Protein AF-A0A934CUR5-F1 (afdb_monomer)

Solvent-accessible surface area (backbone atoms only — not comparable to full-atom values): 4212 Å² total; per-residue (Å²): 86,42,47,59,56,54,12,59,76,71,71,46,54,46,67,56,49,52,50,52,46,65,74,41,44,94,78,48,60,71,81,44,52,44,73,42,50,74,68,54,47,53,54,47,39,57,70,76,32,85,76,66,64,94,79,71,74,74,90,63,73,57,42,37,32,59,84,84,126

Mean predicted aligned error: 9.03 Å

pLDDT: mean 70.24, std 12.79, range [43.16, 87.44]

Foldseek 3Di:
DWLVVVCVVVVHDSVVSVVVCVVCVVVDDPLFKDFDDQVRVVVVCVVVPVPPPPPPDPPDGIIDGDPPD

Radius of gyration: 12.59 Å; Cα contacts (8 Å, |Δi|>4): 57; chains: 1; bounding box: 36×19×23 Å

Structure (mmCIF, N/CA/C/O backbone):
data_AF-A0A934CUR5-F1
#
_entry.id   AF-A0A934CUR5-F1
#
loop_
_atom_site.group_PDB
_atom_site.id
_atom_site.type_symbol
_atom_site.label_atom_id
_atom_site.label_alt_id
_atom_site.label_comp_id
_atom_site.label_asym_id
_atom_site.label_entity_id
_atom_site.label_seq_id
_atom_site.pdbx_PDB_ins_code
_atom_site.Cartn_x
_atom_site.Cartn_y
_atom_site.Cartn_z
_atom_site.occupancy
_atom_site.B_iso_or_equiv
_atom_site.auth_seq_id
_atom_site.auth_comp_id
_atom_site.auth_asym_id
_atom_site.auth_atom_id
_atom_site.pdbx_PDB_model_num
ATOM 1 N N . MET A 1 1 ? 2.737 -8.951 2.795 1.00 70.50 1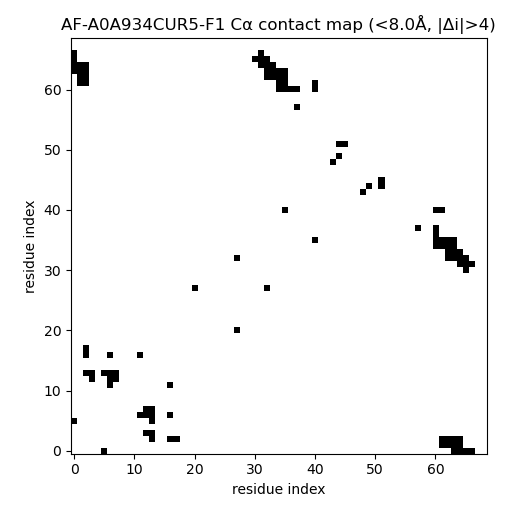 MET A N 1
ATOM 2 C CA . MET A 1 1 ? 2.964 -8.793 1.341 1.00 70.50 1 MET A CA 1
ATOM 3 C C . MET A 1 1 ? 3.166 -7.321 0.998 1.00 70.50 1 MET A C 1
ATOM 5 O O . MET A 1 1 ? 2.707 -6.472 1.753 1.00 70.50 1 MET A O 1
ATOM 9 N N . LEU A 1 2 ? 3.870 -6.998 -0.091 1.00 76.62 2 LEU A N 1
ATOM 10 C CA . LEU A 1 2 ? 3.975 -5.619 -0.605 1.00 76.62 2 LEU A CA 1
ATOM 11 C C . LEU A 1 2 ? 2.863 -5.338 -1.624 1.00 76.62 2 LEU A C 1
ATOM 13 O O . LEU A 1 2 ? 2.304 -6.272 -2.196 1.00 76.62 2 LEU A O 1
ATOM 17 N N . ASP A 1 3 ? 2.586 -4.061 -1.904 1.00 76.25 3 ASP A N 1
ATOM 18 C CA . ASP A 1 3 ? 1.672 -3.652 -2.979 1.00 76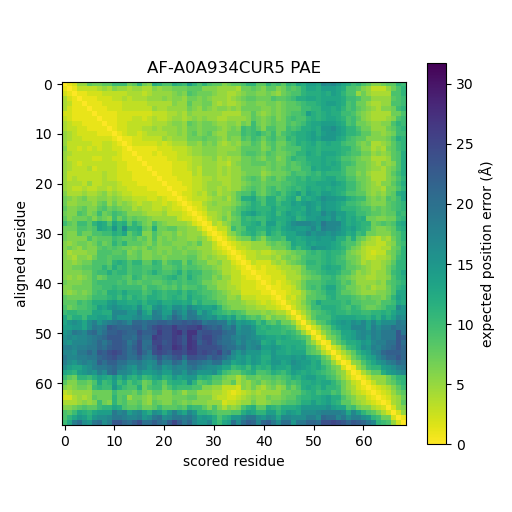.25 3 ASP A CA 1
ATOM 19 C C . ASP A 1 3 ? 2.028 -4.286 -4.325 1.00 76.25 3 ASP A C 1
ATOM 21 O O . ASP A 1 3 ? 1.137 -4.591 -5.110 1.00 76.25 3 ASP A O 1
ATOM 25 N N . ASN A 1 4 ? 3.317 -4.500 -4.593 1.00 74.25 4 ASN A N 1
ATOM 26 C CA . ASN A 1 4 ? 3.782 -5.100 -5.839 1.00 74.25 4 ASN A CA 1
ATOM 27 C C . ASN A 1 4 ? 3.440 -6.595 -5.943 1.00 74.25 4 ASN A C 1
ATOM 29 O O . ASN A 1 4 ? 2.998 -7.037 -6.995 1.00 74.25 4 ASN A O 1
ATOM 33 N N . ASP A 1 5 ? 3.555 -7.325 -4.835 1.00 79.00 5 ASP A N 1
ATOM 34 C CA . ASP A 1 5 ? 3.246 -8.756 -4.742 1.00 79.00 5 ASP A CA 1
ATOM 35 C C . ASP A 1 5 ? 1.741 -8.999 -4.936 1.00 79.00 5 ASP A C 1
ATOM 37 O O . ASP A 1 5 ? 1.318 -9.809 -5.755 1.00 79.00 5 ASP A O 1
ATOM 41 N N . LEU A 1 6 ? 0.918 -8.175 -4.276 1.00 78.44 6 LEU A N 1
ATOM 42 C CA . LEU A 1 6 ? -0.531 -8.182 -4.464 1.00 78.44 6 LEU A CA 1
ATOM 43 C C . LEU A 1 6 ? -0.899 -7.782 -5.902 1.00 78.44 6 LEU A C 1
ATOM 45 O O . LEU A 1 6 ? -1.769 -8.381 -6.521 1.00 78.44 6 LEU A O 1
ATOM 49 N N . ALA A 1 7 ? -0.233 -6.776 -6.462 1.00 83.56 7 ALA A N 1
ATOM 50 C CA . ALA A 1 7 ? -0.469 -6.353 -7.835 1.00 83.56 7 ALA A CA 1
ATOM 51 C C . ALA A 1 7 ? -0.155 -7.475 -8.840 1.00 83.56 7 ALA A C 1
ATOM 53 O O . ALA A 1 7 ? -0.964 -7.728 -9.729 1.00 83.56 7 ALA A O 1
ATOM 54 N N . GLU A 1 8 ? 0.950 -8.198 -8.655 1.00 83.56 8 GLU A N 1
ATOM 55 C CA . GLU A 1 8 ? 1.322 -9.351 -9.479 1.00 83.56 8 GLU A CA 1
ATOM 56 C C . GLU A 1 8 ? 0.333 -10.515 -9.320 1.00 83.56 8 GLU A C 1
ATOM 58 O O . GLU A 1 8 ? -0.150 -11.044 -10.321 1.00 83.56 8 GLU A O 1
ATOM 63 N N . LEU A 1 9 ? -0.063 -10.841 -8.083 1.00 82.31 9 LEU A N 1
ATOM 64 C CA . LEU A 1 9 ? -1.039 -11.893 -7.778 1.00 82.31 9 LEU A CA 1
ATOM 65 C C . LEU A 1 9 ? -2.401 -11.639 -8.443 1.00 82.31 9 LEU A C 1
ATOM 67 O O . LEU A 1 9 ? -3.029 -12.557 -8.966 1.00 82.31 9 LEU A O 1
ATOM 71 N N . TYR A 1 10 ? -2.857 -10.385 -8.430 1.00 82.81 10 TYR A N 1
ATOM 72 C CA . TYR A 1 10 ? -4.109 -9.972 -9.067 1.00 82.81 10 TYR A CA 1
ATOM 73 C C . TYR A 1 10 ? -3.941 -9.610 -10.554 1.00 82.81 10 TYR A C 1
ATOM 75 O O . TYR A 1 10 ? -4.932 -9.294 -11.214 1.00 82.81 10 TYR A O 1
ATOM 83 N N . GLY A 1 11 ? -2.718 -9.637 -11.095 1.00 85.88 11 GLY A N 1
ATOM 84 C CA . GLY A 1 11 ? -2.422 -9.256 -12.479 1.00 85.88 11 GLY A CA 1
ATOM 85 C C . GLY A 1 11 ? -2.736 -7.790 -12.806 1.00 85.88 11 GLY A C 1
ATOM 86 O O . GLY A 1 11 ? -3.066 -7.464 -13.945 1.00 85.88 11 GLY A O 1
ATOM 87 N N . VAL A 1 12 ? -2.681 -6.903 -11.812 1.00 87.44 12 VAL A N 1
ATOM 88 C CA . VAL A 1 12 ? -2.955 -5.466 -11.950 1.00 87.44 12 VAL A CA 1
ATOM 89 C C . VAL A 1 12 ? -1.679 -4.651 -11.787 1.00 87.44 12 VAL A C 1
ATOM 91 O O . VAL A 1 12 ? -0.705 -5.091 -11.191 1.00 87.44 12 VAL A O 1
ATOM 94 N N . GLU A 1 13 ? -1.671 -3.411 -12.271 1.00 84.19 13 GLU A N 1
ATOM 95 C CA . GLU A 1 13 ? -0.557 -2.514 -11.969 1.00 84.19 13 GLU A CA 1
ATOM 96 C C . GLU A 1 13 ? -0.570 -2.090 -10.497 1.00 84.19 13 GLU A C 1
ATOM 98 O O . GLU A 1 13 ? -1.605 -1.720 -9.937 1.00 84.19 13 GLU A O 1
ATOM 103 N N . THR A 1 14 ? 0.613 -2.003 -9.889 1.00 82.44 14 THR A N 1
ATOM 104 C CA . THR A 1 14 ? 0.789 -1.538 -8.506 1.00 82.44 14 THR A CA 1
ATOM 105 C C . THR A 1 14 ? 0.202 -0.141 -8.284 1.00 82.44 14 THR A C 1
ATOM 107 O O . THR A 1 14 ? -0.355 0.165 -7.230 1.00 82.44 14 THR A O 1
ATOM 110 N N . ARG A 1 15 ? 0.260 0.724 -9.304 1.00 81.62 15 ARG A N 1
ATOM 111 C CA . ARG A 1 15 ? -0.402 2.036 -9.287 1.00 81.62 15 ARG A CA 1
ATOM 112 C C . ARG A 1 15 ? -1.925 1.927 -9.280 1.00 81.62 15 ARG A C 1
ATOM 114 O O . ARG A 1 15 ? -2.561 2.674 -8.540 1.00 81.62 15 ARG A O 1
ATOM 121 N N . ALA A 1 16 ? -2.499 1.029 -10.080 1.00 85.88 16 ALA A N 1
ATOM 122 C CA . ALA A 1 16 ? -3.942 0.811 -10.142 1.00 85.88 16 ALA A CA 1
ATOM 123 C C . ALA A 1 16 ? -4.468 0.245 -8.816 1.00 85.88 16 ALA A C 1
ATOM 125 O O . ALA A 1 16 ? -5.463 0.741 -8.287 1.00 85.88 16 ALA A O 1
ATOM 126 N N . LEU A 1 17 ? -3.737 -0.704 -8.223 1.00 84.25 17 LEU A N 1
ATOM 127 C CA . LEU A 1 17 ? -4.017 -1.227 -6.889 1.00 84.25 17 LEU A CA 1
ATOM 128 C C . LEU A 1 17 ? -3.986 -0.108 -5.837 1.00 84.25 17 LEU A C 1
ATOM 130 O O . LEU A 1 17 ? -4.963 0.097 -5.122 1.00 84.25 17 LEU A O 1
ATOM 134 N N . ASN A 1 18 ? -2.911 0.685 -5.798 1.00 81.31 18 ASN A N 1
ATOM 135 C CA . ASN A 1 18 ? -2.793 1.820 -4.880 1.00 81.31 18 ASN A CA 1
ATOM 136 C C . ASN A 1 18 ? -3.912 2.859 -5.073 1.00 81.31 18 ASN A C 1
ATOM 138 O O . ASN A 1 18 ? -4.410 3.429 -4.101 1.00 81.31 18 ASN A O 1
ATOM 142 N N . GLN A 1 19 ? -4.342 3.112 -6.311 1.00 86.25 19 GLN A N 1
ATOM 143 C CA . GLN A 1 19 ? -5.480 3.989 -6.593 1.00 86.25 19 GLN A CA 1
ATOM 144 C C . GLN A 1 19 ? -6.801 3.409 -6.081 1.00 86.25 19 GLN A C 1
ATOM 146 O O . GLN A 1 19 ? -7.591 4.142 -5.482 1.00 86.25 19 GLN A O 1
ATOM 151 N N . ALA A 1 20 ? -7.046 2.115 -6.296 1.00 84.44 20 ALA A N 1
ATOM 152 C CA . ALA A 1 20 ? -8.242 1.430 -5.817 1.00 84.44 20 ALA A CA 1
ATOM 153 C C . ALA A 1 20 ? -8.303 1.419 -4.284 1.00 84.44 20 ALA A C 1
ATOM 155 O O . ALA A 1 20 ? -9.350 1.734 -3.712 1.00 84.44 20 ALA A O 1
ATOM 156 N N . VAL A 1 21 ? -7.169 1.152 -3.630 1.00 80.12 21 VAL A N 1
ATOM 157 C CA . VAL A 1 21 ? -7.006 1.224 -2.175 1.00 80.12 21 VAL A CA 1
ATOM 158 C C . VAL A 1 21 ? -7.257 2.641 -1.676 1.00 80.12 21 VAL A C 1
ATOM 160 O O . VAL A 1 21 ? -8.078 2.820 -0.787 1.00 80.12 21 VAL A O 1
ATOM 163 N N . LYS A 1 22 ? -6.651 3.673 -2.279 1.00 81.81 22 LYS A N 1
ATOM 164 C CA . LYS A 1 22 ? -6.898 5.073 -1.889 1.00 81.81 22 LYS A CA 1
ATOM 165 C C . LYS A 1 22 ? -8.363 5.480 -2.047 1.00 81.81 22 LYS A C 1
ATOM 167 O O . LYS A 1 22 ? -8.896 6.177 -1.187 1.00 81.81 22 LYS A O 1
ATOM 172 N N . ARG A 1 23 ? -9.036 5.031 -3.111 1.00 84.81 23 ARG A N 1
ATOM 173 C CA . ARG A 1 23 ? -10.480 5.255 -3.314 1.00 84.81 23 ARG A CA 1
ATOM 174 C C . ARG A 1 23 ? -11.333 4.558 -2.258 1.00 84.81 23 ARG A C 1
ATOM 176 O O . ARG A 1 23 ? -12.328 5.121 -1.815 1.00 84.81 23 ARG A O 1
ATOM 183 N N . ASN A 1 24 ? -10.938 3.356 -1.853 1.00 82.62 24 ASN A N 1
ATOM 184 C CA . ASN A 1 24 ? -11.647 2.543 -0.871 1.00 82.62 24 ASN A CA 1
ATOM 185 C C . ASN A 1 24 ? -11.022 2.624 0.524 1.00 82.62 24 ASN A C 1
ATOM 187 O O . ASN A 1 24 ? -11.324 1.782 1.357 1.00 82.62 24 ASN A O 1
ATOM 191 N N . ILE A 1 25 ? -10.195 3.630 0.823 1.00 79.38 25 ILE A N 1
ATOM 192 C CA . ILE A 1 25 ? -9.425 3.664 2.076 1.00 79.38 25 ILE A CA 1
ATOM 193 C C . ILE A 1 25 ? -10.324 3.727 3.314 1.00 79.38 25 ILE A C 1
ATOM 195 O O . ILE A 1 25 ? -9.956 3.246 4.370 1.00 79.38 25 ILE A O 1
ATOM 199 N N . LYS A 1 26 ? -11.553 4.238 3.168 1.00 81.06 26 LYS A N 1
ATOM 200 C CA . LYS A 1 26 ? -12.593 4.206 4.214 1.00 81.06 26 LYS A CA 1
ATOM 201 C C . LYS A 1 26 ? -13.131 2.798 4.510 1.00 81.06 26 LYS A C 1
ATOM 203 O O . LYS A 1 26 ? -13.800 2.600 5.515 1.00 81.06 26 LYS A O 1
ATOM 208 N N . ARG A 1 27 ? -12.915 1.859 3.591 1.00 78.12 27 ARG A N 1
ATOM 209 C CA . ARG A 1 27 ? -13.372 0.466 3.625 1.00 78.12 27 ARG A CA 1
ATOM 210 C C . ARG A 1 27 ? -12.269 -0.490 4.083 1.00 78.12 27 ARG A C 1
ATOM 212 O O . ARG A 1 27 ? -12.581 -1.618 4.443 1.00 78.12 27 ARG A O 1
ATOM 219 N N . PHE A 1 28 ? -11.015 -0.038 4.060 1.00 72.62 28 PHE A N 1
ATOM 220 C CA . PHE A 1 28 ? -9.864 -0.794 4.536 1.00 72.62 28 PHE A CA 1
ATOM 221 C C . PHE A 1 28 ? -9.452 -0.297 5.929 1.00 72.62 28 PHE A C 1
ATOM 223 O O . PHE A 1 28 ? -9.285 0.908 6.114 1.00 72.62 28 PHE A O 1
ATOM 230 N N . PRO A 1 29 ? -9.279 -1.193 6.914 1.00 72.88 29 PRO A N 1
ATOM 231 C CA . PRO A 1 29 ? -8.702 -0.817 8.194 1.00 72.88 29 PRO A CA 1
ATOM 232 C C . PRO A 1 29 ? -7.244 -0.374 8.015 1.00 72.88 29 PRO A C 1
ATOM 234 O O . PRO A 1 29 ? -6.517 -0.917 7.184 1.00 72.88 29 PRO A O 1
ATOM 237 N N . SER A 1 30 ? -6.799 0.593 8.818 1.00 67.75 30 SER A N 1
ATOM 238 C CA . SER A 1 30 ? -5.410 1.079 8.832 1.00 67.75 30 SER A CA 1
ATOM 239 C C . SER A 1 30 ? -4.382 0.006 9.218 1.00 67.75 30 SER A C 1
ATOM 241 O O . SER A 1 30 ? -3.217 0.136 8.865 1.00 67.75 30 SER A O 1
ATOM 243 N N . ASP A 1 31 ? -4.810 -1.079 9.865 1.00 69.62 31 ASP A N 1
ATOM 244 C CA . ASP A 1 31 ? -3.992 -2.277 10.111 1.00 69.62 31 ASP A CA 1
ATOM 245 C C . ASP A 1 31 ? -3.657 -3.063 8.831 1.00 69.62 31 ASP A C 1
ATOM 247 O O . ASP A 1 31 ? -2.692 -3.829 8.790 1.00 69.62 31 ASP A O 1
ATOM 251 N N . PHE A 1 32 ? -4.438 -2.868 7.765 1.00 72.69 32 PHE A N 1
ATOM 252 C CA . PHE A 1 32 ? -4.301 -3.615 6.517 1.00 72.69 32 PHE A CA 1
ATOM 253 C C . PHE A 1 32 ? -3.300 -2.983 5.547 1.00 72.69 32 PHE A C 1
ATOM 255 O O . PHE A 1 32 ? -2.739 -3.685 4.713 1.00 72.69 32 PHE A O 1
ATOM 262 N N . LEU A 1 33 ? -3.080 -1.668 5.635 1.00 76.12 33 LEU A N 1
ATOM 263 C CA . LEU A 1 33 ? -2.204 -0.914 4.741 1.00 76.12 33 LEU A CA 1
ATOM 264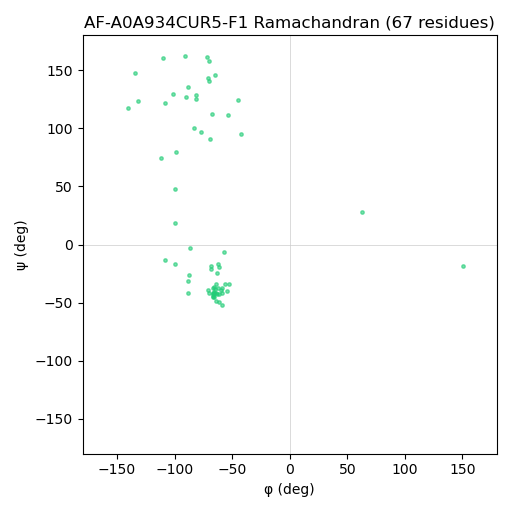 C C . LEU A 1 33 ? -1.418 0.131 5.529 1.00 76.12 33 LEU A C 1
ATOM 266 O O . LEU A 1 33 ? -1.991 1.106 6.016 1.00 76.12 33 LEU A O 1
ATOM 270 N N . PHE A 1 34 ? -0.096 -0.000 5.543 1.00 76.88 34 PHE A N 1
ATOM 271 C CA . PHE A 1 34 ? 0.791 1.008 6.110 1.00 76.88 34 PHE A CA 1
ATOM 272 C C . PHE A 1 34 ? 1.969 1.277 5.177 1.00 76.88 34 PHE A C 1
ATOM 274 O O . PHE A 1 34 ? 2.413 0.415 4.420 1.00 76.88 34 PHE A O 1
ATOM 281 N N . GLN A 1 35 ? 2.441 2.520 5.174 1.00 75.69 35 GLN A N 1
ATOM 282 C CA . GLN A 1 35 ? 3.604 2.897 4.384 1.00 75.69 35 GLN A CA 1
ATOM 283 C C . GLN A 1 35 ? 4.862 2.510 5.153 1.00 75.69 35 GLN A C 1
ATOM 285 O O . GLN A 1 35 ? 5.033 2.927 6.298 1.00 75.69 35 GLN A O 1
ATOM 290 N N . LEU A 1 36 ? 5.742 1.739 4.520 1.00 73.69 36 LEU A N 1
ATOM 291 C CA . LEU A 1 36 ? 7.011 1.378 5.136 1.00 73.69 36 LEU A CA 1
ATOM 292 C C . LEU A 1 36 ? 7.923 2.596 5.202 1.00 73.69 36 LEU A C 1
ATOM 294 O O . LEU A 1 36 ? 7.966 3.420 4.287 1.00 73.69 36 LEU A O 1
ATOM 298 N N . SER A 1 37 ? 8.690 2.699 6.282 1.00 72.62 37 SER A N 1
ATOM 299 C CA . SER A 1 37 ? 9.766 3.686 6.365 1.00 72.62 37 SER A CA 1
ATOM 300 C C . SER A 1 37 ? 10.938 3.291 5.455 1.00 72.62 37 SER A C 1
ATOM 302 O O . SER A 1 37 ? 11.070 2.131 5.060 1.00 72.62 37 SER A O 1
ATOM 304 N N . GLN A 1 38 ? 11.827 4.235 5.116 1.00 70.69 38 GLN A N 1
ATOM 305 C CA . GLN A 1 38 ? 13.037 3.917 4.334 1.00 70.69 38 GLN A CA 1
ATOM 306 C C . GLN A 1 38 ? 13.857 2.798 4.990 1.00 70.69 38 GLN A C 1
ATOM 308 O O . GLN A 1 38 ? 14.349 1.914 4.293 1.00 70.69 38 GLN A O 1
ATOM 313 N N . SER A 1 39 ? 13.965 2.824 6.320 1.00 70.88 39 SER A N 1
ATOM 314 C CA . SER A 1 39 ? 14.676 1.813 7.100 1.00 70.88 39 SER A CA 1
ATOM 315 C C . SER A 1 39 ? 14.015 0.441 6.980 1.00 70.88 39 SER A C 1
ATOM 317 O O . SER A 1 39 ? 14.68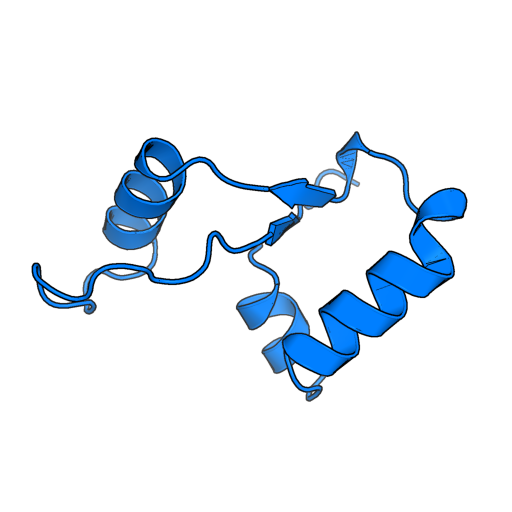8 -0.528 6.648 1.00 70.88 39 SER A O 1
ATOM 319 N N . GLU A 1 40 ? 12.694 0.355 7.164 1.00 73.81 40 GLU A N 1
ATOM 320 C CA . GLU A 1 40 ? 11.974 -0.916 7.019 1.00 73.81 40 GLU A CA 1
ATOM 321 C C . GLU A 1 40 ? 11.982 -1.427 5.583 1.0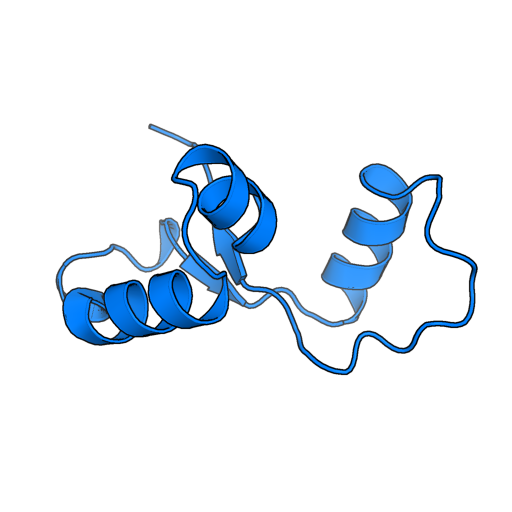0 73.81 40 GLU A C 1
ATOM 323 O O . GLU A 1 40 ? 12.136 -2.620 5.355 1.00 73.81 40 GLU A O 1
ATOM 328 N N . THR A 1 41 ? 11.881 -0.530 4.603 1.00 71.38 41 THR A N 1
ATOM 329 C CA . THR A 1 41 ? 11.957 -0.901 3.190 1.00 71.38 41 THR A CA 1
ATOM 330 C C . THR A 1 41 ? 13.346 -1.428 2.839 1.00 71.38 41 THR A C 1
ATOM 332 O O . THR A 1 41 ? 13.456 -2.361 2.049 1.00 71.38 41 THR A O 1
ATOM 335 N N . ALA A 1 42 ? 14.413 -0.874 3.421 1.00 69.88 42 ALA A N 1
ATOM 336 C CA . ALA A 1 42 ? 15.773 -1.370 3.230 1.00 69.88 42 ALA A CA 1
ATOM 337 C C . ALA A 1 42 ? 15.969 -2.763 3.849 1.00 69.88 42 ALA A C 1
ATOM 339 O O . ALA A 1 42 ? 16.574 -3.629 3.218 1.00 69.88 42 ALA A O 1
ATOM 340 N N . GLU A 1 43 ? 15.423 -2.998 5.042 1.00 70.19 43 GLU A N 1
ATOM 341 C CA . GLU A 1 43 ? 15.485 -4.296 5.725 1.00 70.19 43 GLU A CA 1
ATOM 342 C C . GLU A 1 43 ? 14.614 -5.354 5.022 1.00 70.19 43 GLU A C 1
ATOM 344 O O . GLU A 1 43 ? 15.068 -6.471 4.776 1.00 70.19 43 GLU A O 1
ATOM 349 N N . LEU A 1 44 ? 13.408 -4.988 4.575 1.00 67.06 44 LEU A N 1
ATOM 350 C CA . LEU A 1 44 ? 12.552 -5.843 3.747 1.00 67.06 44 LEU A CA 1
ATOM 351 C C . LEU A 1 44 ? 13.163 -6.108 2.374 1.00 67.06 44 LEU A C 1
ATOM 353 O O . LEU A 1 44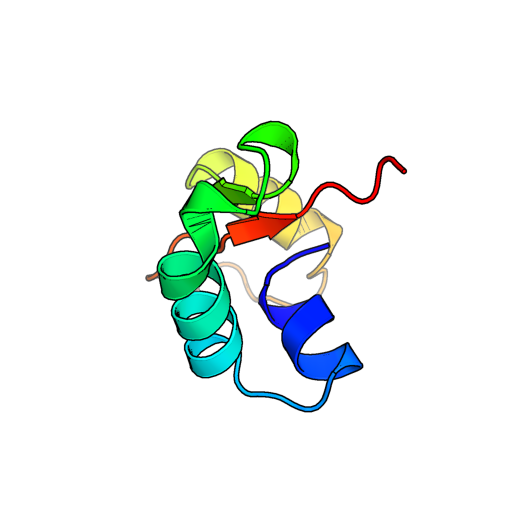 ? 13.132 -7.242 1.916 1.00 67.06 44 LEU A O 1
ATOM 357 N N . SER A 1 45 ? 13.774 -5.106 1.736 1.00 62.28 45 SER A N 1
ATOM 358 C CA . SER A 1 45 ? 14.501 -5.299 0.474 1.00 62.28 45 SER A CA 1
ATOM 359 C C . SER A 1 45 ? 15.682 -6.240 0.666 1.00 62.28 45 SER A C 1
ATOM 361 O O . SER A 1 45 ? 15.930 -7.081 -0.183 1.00 62.28 45 SER A O 1
ATOM 363 N N . ARG A 1 46 ? 16.394 -6.184 1.793 1.00 60.72 46 ARG A N 1
ATOM 364 C CA . ARG A 1 46 ? 17.449 -7.167 2.081 1.00 60.72 46 ARG A CA 1
ATOM 365 C C . ARG A 1 46 ? 16.917 -8.589 2.240 1.00 60.72 46 ARG A C 1
ATOM 367 O O . ARG A 1 46 ? 17.625 -9.526 1.889 1.00 60.72 46 ARG A O 1
ATOM 374 N N . SER A 1 47 ? 15.711 -8.742 2.788 1.00 57.50 47 SER A N 1
ATOM 375 C CA . SER A 1 47 ? 15.129 -10.045 3.117 1.00 57.50 47 SER A CA 1
ATOM 376 C C . SER A 1 47 ? 14.340 -10.672 1.956 1.00 57.50 47 SER A C 1
ATOM 378 O O . SER A 1 47 ? 14.497 -11.860 1.695 1.00 57.50 47 SER A O 1
ATOM 380 N N . GLN A 1 48 ? 13.548 -9.885 1.218 1.00 55.03 48 GLN A N 1
ATOM 381 C CA . GLN A 1 48 ? 12.786 -10.329 0.042 1.00 55.03 48 GLN A CA 1
ATOM 382 C C . GLN A 1 48 ? 13.578 -10.217 -1.265 1.00 55.03 48 GLN A C 1
ATOM 384 O O . GLN A 1 48 ? 13.400 -11.032 -2.164 1.00 55.03 48 GLN A O 1
ATOM 389 N N . PHE A 1 49 ? 14.484 -9.244 -1.379 1.00 49.84 49 PHE A N 1
ATOM 390 C CA . PHE A 1 49 ? 15.319 -9.050 -2.560 1.00 49.84 49 PHE A CA 1
ATOM 391 C C . PHE A 1 49 ? 16.784 -9.357 -2.244 1.00 49.84 49 PHE A C 1
ATOM 393 O O . PHE A 1 49 ? 17.644 -8.474 -2.261 1.00 49.84 49 PHE A O 1
ATOM 400 N N . VAL A 1 50 ? 17.125 -10.641 -2.115 1.00 45.84 50 VAL A N 1
ATOM 401 C CA . VAL A 1 50 ? 18.533 -11.084 -2.205 1.00 45.84 50 VAL A CA 1
ATOM 402 C C . VAL A 1 50 ? 19.192 -10.682 -3.552 1.00 45.84 50 VAL A C 1
ATOM 404 O O . VAL A 1 50 ? 20.398 -10.822 -3.736 1.00 45.84 50 VAL A O 1
ATOM 407 N N . THR A 1 51 ? 18.413 -10.134 -4.495 1.00 44.50 51 THR A N 1
ATOM 408 C CA . THR A 1 51 ? 18.815 -9.748 -5.855 1.00 44.50 51 THR A CA 1
ATOM 409 C C . THR A 1 51 ? 18.895 -8.229 -6.098 1.00 44.50 51 THR A C 1
ATOM 411 O O . THR A 1 51 ? 19.482 -7.816 -7.103 1.00 44.50 51 THR A O 1
ATOM 414 N N . LEU A 1 52 ? 18.367 -7.351 -5.228 1.00 44.97 52 LEU A N 1
ATOM 415 C CA . LEU A 1 52 ? 18.395 -5.907 -5.518 1.00 44.97 52 LEU A CA 1
ATOM 416 C C . LEU A 1 52 ? 19.747 -5.304 -5.116 1.00 44.97 52 LEU A C 1
ATOM 418 O O . LEU A 1 52 ? 20.027 -5.034 -3.949 1.00 44.97 52 LEU A O 1
ATOM 422 N N . LYS A 1 53 ? 20.610 -5.108 -6.122 1.00 44.06 53 LYS A N 1
ATOM 423 C CA . LYS A 1 53 ? 21.938 -4.500 -5.984 1.00 44.06 53 LYS A CA 1
ATOM 424 C C . LYS A 1 53 ? 21.893 -3.237 -5.113 1.00 44.06 53 LYS A C 1
ATOM 426 O O . LYS A 1 53 ? 21.188 -2.272 -5.412 1.00 44.06 53 LYS A O 1
ATOM 431 N N . ARG A 1 54 ? 22.728 -3.265 -4.071 1.00 43.44 54 ARG A N 1
ATOM 432 C CA . ARG A 1 54 ? 23.132 -2.171 -3.177 1.00 43.44 54 ARG A CA 1
ATOM 433 C C . ARG A 1 54 ? 23.392 -0.895 -3.999 1.00 43.44 54 ARG A C 1
ATOM 435 O O . ARG A 1 54 ? 24.466 -0.752 -4.571 1.00 43.44 54 ARG A O 1
ATOM 442 N N . GLY A 1 55 ? 22.399 -0.012 -4.121 1.00 47.94 55 GLY A N 1
ATOM 443 C CA . GLY A 1 55 ? 22.523 1.216 -4.922 1.00 47.94 55 GLY A CA 1
ATOM 444 C C . GLY A 1 55 ? 21.235 1.748 -5.555 1.00 47.94 55 GLY A C 1
ATOM 445 O O . GLY A 1 55 ? 21.182 2.932 -5.878 1.00 47.94 55 GLY A O 1
ATOM 446 N N . HIS A 1 56 ? 20.178 0.940 -5.693 1.00 51.69 56 HIS A N 1
ATOM 447 C CA . HIS A 1 56 ? 18.880 1.472 -6.116 1.00 51.69 56 HIS A CA 1
ATOM 448 C C . HIS A 1 56 ? 18.187 2.171 -4.948 1.00 51.69 56 HIS A C 1
ATOM 450 O O . HIS A 1 56 ? 17.562 1.550 -4.093 1.00 51.69 56 HIS A O 1
ATOM 456 N N . ASN A 1 57 ? 18.340 3.493 -4.914 1.00 52.16 57 ASN A N 1
ATOM 457 C CA . ASN A 1 57 ? 17.553 4.384 -4.080 1.00 52.16 57 ASN A CA 1
ATOM 458 C C . ASN A 1 57 ? 16.070 4.109 -4.361 1.00 52.16 57 ASN A C 1
ATOM 460 O O . ASN A 1 57 ? 15.588 4.344 -5.473 1.00 52.16 57 ASN A O 1
ATOM 464 N N . ILE A 1 58 ? 15.372 3.550 -3.377 1.00 58.00 58 ILE A N 1
ATOM 465 C CA . ILE A 1 58 ? 13.945 3.278 -3.469 1.00 58.00 58 ILE A CA 1
ATOM 466 C C . ILE A 1 58 ? 13.261 4.648 -3.462 1.00 58.00 58 ILE A C 1
ATOM 468 O O . ILE A 1 58 ? 13.002 5.224 -2.411 1.00 58.00 58 ILE A O 1
ATOM 472 N N . LYS A 1 59 ? 13.051 5.227 -4.653 1.00 57.97 59 LYS A N 1
ATOM 473 C CA . LYS A 1 59 ? 12.467 6.572 -4.815 1.00 57.97 59 LYS A CA 1
ATOM 474 C C . LYS A 1 59 ? 11.041 6.667 -4.267 1.00 57.97 59 LYS A C 1
ATOM 476 O O . LYS A 1 59 ? 10.547 7.770 -4.056 1.00 57.97 59 LYS A O 1
ATOM 481 N N . TYR A 1 60 ? 10.387 5.528 -4.055 1.00 58.28 60 TYR A N 1
ATOM 482 C CA . TYR A 1 60 ? 9.022 5.438 -3.565 1.00 58.28 60 TYR A CA 1
ATOM 483 C C . TYR A 1 60 ? 8.951 4.435 -2.426 1.00 58.28 60 TYR A C 1
ATOM 485 O O . TYR A 1 60 ? 9.323 3.281 -2.596 1.00 58.28 60 TYR A O 1
ATOM 493 N N . LEU A 1 61 ? 8.465 4.895 -1.278 1.00 69.00 61 LEU A N 1
ATOM 494 C CA . LEU A 1 61 ? 8.164 4.050 -0.130 1.00 69.00 61 LEU A CA 1
ATOM 495 C C . LEU A 1 61 ? 6.970 3.148 -0.491 1.00 69.00 61 LEU A C 1
ATOM 497 O O . LEU A 1 61 ? 5.878 3.694 -0.702 1.00 69.00 61 LEU A O 1
ATOM 501 N N . PRO A 1 62 ? 7.160 1.822 -0.612 1.00 71.50 62 PRO A N 1
ATOM 502 C CA . PRO A 1 62 ? 6.080 0.906 -0.942 1.00 71.50 62 PRO A CA 1
ATOM 503 C C . PRO A 1 62 ? 5.095 0.785 0.224 1.00 71.50 62 PRO A C 1
ATOM 505 O O . PRO A 1 62 ? 5.419 1.072 1.385 1.00 71.50 62 PRO A O 1
ATOM 508 N N . TYR A 1 63 ? 3.878 0.361 -0.096 1.00 77.06 63 TYR A N 1
ATOM 509 C CA . TYR A 1 63 ? 2.870 0.068 0.911 1.00 77.06 63 TYR A CA 1
ATOM 510 C C . TYR A 1 63 ? 2.980 -1.403 1.309 1.00 77.06 63 TYR A C 1
ATOM 512 O O . TYR A 1 63 ? 2.948 -2.303 0.470 1.00 77.06 63 TYR A O 1
ATOM 520 N N . ALA A 1 64 ? 3.105 -1.649 2.607 1.00 75.38 64 ALA A N 1
ATOM 521 C CA . ALA A 1 64 ? 3.017 -2.984 3.162 1.00 75.38 64 ALA A CA 1
ATOM 522 C C . ALA A 1 64 ? 1.568 -3.321 3.500 1.00 75.38 64 ALA A C 1
ATOM 524 O O . ALA A 1 64 ? 0.852 -2.531 4.120 1.00 75.38 64 ALA A O 1
ATOM 525 N N . PHE A 1 65 ? 1.183 -4.537 3.126 1.00 75.44 65 PHE A N 1
ATOM 526 C CA . PHE A 1 65 ? -0.059 -5.174 3.523 1.00 75.44 65 PHE A CA 1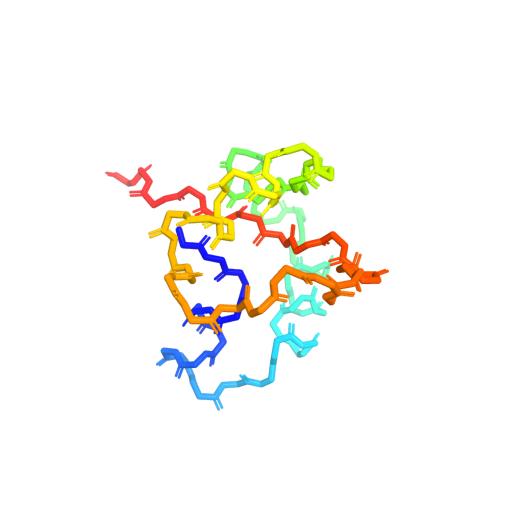
ATOM 527 C C . PHE A 1 65 ? 0.252 -6.290 4.513 1.00 75.44 65 PHE A C 1
ATOM 529 O O . PHE A 1 65 ? 1.028 -7.209 4.210 1.00 75.44 65 PHE A O 1
ATOM 536 N N . THR A 1 66 ? -0.331 -6.209 5.707 1.00 69.12 66 THR A N 1
ATOM 537 C CA . THR A 1 66 ? -0.270 -7.316 6.663 1.00 69.12 66 THR A CA 1
ATOM 538 C C . THR A 1 66 ? -1.337 -8.344 6.286 1.00 69.12 66 THR A C 1
ATOM 540 O O . THR A 1 66 ? -2.495 -8.008 6.071 1.00 69.12 66 THR A O 1
ATOM 543 N N . GLU A 1 67 ? -0.945 -9.610 6.162 1.00 61.34 67 GLU A N 1
ATOM 544 C CA . GLU A 1 67 ? -1.851 -10.722 5.841 1.00 61.34 67 GLU A CA 1
ATOM 545 C C . GLU A 1 67 ? -2.215 -11.484 7.126 1.00 61.34 67 GLU A C 1
ATOM 547 O O . GLU A 1 67 ? -2.067 -12.696 7.225 1.00 61.34 67 GLU A O 1
ATOM 552 N N . LYS A 1 68 ? -2.602 -10.762 8.182 1.00 47.12 68 LYS A N 1
ATOM 553 C CA . LYS A 1 68 ? -3.115 -11.378 9.414 1.00 47.12 68 LYS A CA 1
ATOM 554 C C . LYS A 1 68 ? -4.640 -11.309 9.376 1.00 47.12 68 LYS A C 1
ATOM 556 O O . LYS A 1 68 ? -5.233 -10.401 9.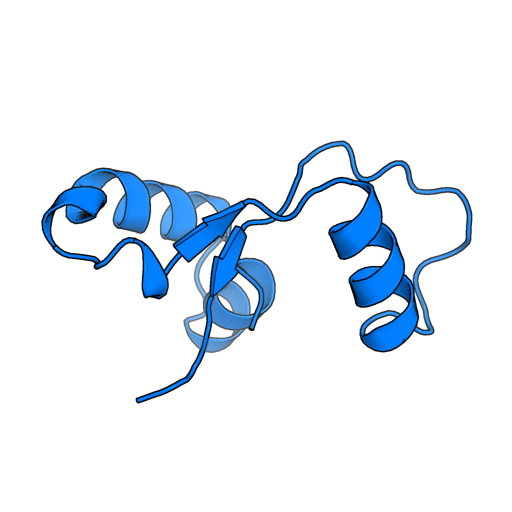951 1.00 47.12 68 LYS A O 1
ATOM 561 N N . SER A 1 69 ? -5.239 -12.232 8.621 1.00 43.16 69 SER A N 1
ATOM 562 C CA . SER A 1 69 ? -6.648 -12.631 8.776 1.00 43.16 69 SER A CA 1
ATOM 563 C C . SER A 1 69 ? -6.766 -13.763 9.790 1.00 43.16 69 SER A C 1
ATOM 565 O O . SER A 1 69 ? -5.793 -14.544 9.902 1.00 43.16 69 SER A O 1
#

Sequence (69 aa):
MLDNDLAELYGVETRALNQAVKRNIKRFPSDFLFQLSQSETAELSRSQFVTLKRGHNIKYLPYAFTEKS

Secondary structure (DSSP, 8-state):
-BHHHHHHHTT--HHHHHHHHHHTTTTS-TTT-EEPPHHHHHHHHHHH-TTS-TT---SS-PEE-----

=== Feature glossary ===
Reading guide. The protein is described through the following features:

Foldseek 3Di. A 3Di character summarizes, for each residue, the relative orientation of the Cα frame of its nearest spatial neighbor. Because it encodes fold topology rather than chemistry, 3Di alignments detect remote structural similarity that sequence alignment misses.

Contact-map, Ramachandran, and PAE plots. Plot images: a contact map (which residues are close in 3D, as an N×N binary image), a Ramachandran scatter (backbone torsion angles, revealing secondary-structure composition at a glance), and — for AlphaFold structures — a PAE heatmap (pairwise prediction confidence).

Radius of gyration, Cα contacts, bounding box. Radius of gyration (Rg) is the root-mean-square distance of Cα atoms from their centroid — a single number for overall size and compactness. A globular domain of N residues has Rg ≈ 2.2·N^0.38 Å; an extended or disordered chain has a much larger Rg. The Cα contact count is the number of residue pairs whose Cα atoms are within 8 Å and are more than four positions apart in sequence — a standard proxy for tertiary packing density. The bounding box is the smallest axis-aligned box enclosing all Cα atoms.

Secondary structure (8-state, DSSP). Eight-state secondary structure (DSSP): H is the canonical α-helix, G the tighter 3₁₀-helix, I the wider π-helix; E/B are β-structure, T and S are turns and bends, and '-' is everything else. DSSP derives these from the pattern of main-chain N–H···O=C hydrogen bonds, not from the sequence.

B-factor. B-factor (Debye–Waller factor) reflects atomic displacement in the crystal lattice. It is an experimental observable (units Å²), not a prediction; low values mean the atom is pinned down, high values mean it moves or is heterogeneous across the crystal.

pLDDT. pLDDT is the predicted lDDT-Cα score: AlphaFold's confidence that the local environment of each residue (all inter-atomic distances within 15 Å) is correctly placed. It is a per-residue number between 0 and 100, with higher meaning more reliable.

Nearest PDB structures. Nearest PDB neighbors are the top structural matches found by Foldseek when searching this structure against the entire Protein Data Bank. Each hit reports a TM-score (0 to 1; >0.5 almost always implies the same fold) and an E-value. These are *structural* homologs — they may share no detectable sequence similarity.

Solvent-accessible surface area. Accessible surface area quantifies burial. A residue with SASA near zero is packed into the hydrophobic core; one with SASA >100 Å² sits on the surface. Computed here via the Shrake–Rupley numerical algorithm with a 1.4 Å probe.

Rendered structure images. Structure images are PyMOL renders from six orthogonal camera directions. Cartoon representation draws helices as coils and strands as arrows; sticks shows the backbone as bonds; surface shows the solvent-excluded envelope. Rainbow coloring maps sequence position to hue (blue→red, N→C); chain coloring assigns a distinct color per polypeptide.

Backbone torsions (φ/ψ). φ (phi) and ψ (psi) are the two rotatable backbone dihedrals p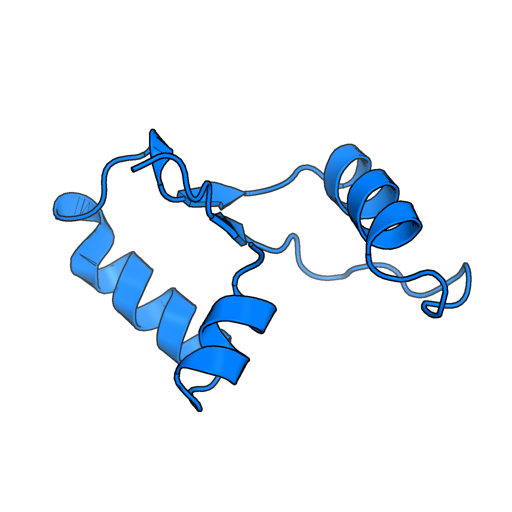er residue: φ is the C(i-1)–N–Cα–C torsion, ψ is the N–Cα–C–N(i+1) torsion, both in degrees on (−180°, 180°]. α-helical residues cluster near (−60°, −45°); β-strand residues near (−120°, +130°). A Ramachandran plot is simply a scatter of (φ, ψ) for every residue.

Predicted aligned error. Predicted Aligned Error (PAE) is an AlphaFold confidence matrix: entry (i, j) is the expected error in the position of residue j, in ångströms, when the prediction is superimposed on the true structure at residue i. Low PAE within a block of residues means that block is internally rigid and well-predicted; high PAE between two blocks means their relative placement is uncertain even if each block individually is confident.

mmCIF coordinates. Structure coordinates are given as an mmCIF _atom_site loop: one row per atom with element, residue name, chain id, sequence number, and x/y/z position in Å. Only the four main-chain atoms per residue are included here; side chains are omitted to keep the record compact.

InterPro / GO / CATH / organism. Database cross-references. InterPro integrates a dozen domain/family signature databases into unified entries with residue-range hits. GO terms attach function/process/location labels with evidence codes. CATH codes position the fold in a four-level structural taxonomy. Organism is the NCBI-taxonomy species name.

Secondary structure (3-state, P-SEA). SS3 is a coarse helix/strand/coil call (letters a/b/c) made by the P-SEA algorithm from inter-Cα distances and dihedrals. It is less detailed than DSSP but needs only Cα positions.

Sequence. Sequence gives the chain of amino acids in standard one-letter code (A=alanine, C=cysteine, …, Y=tyrosine), read N→C. It is the only feature that is directly encoded by the gene; all structural features are derived from the folded form of this sequence.